Protein AF-A0A9E6DSI4-F1 (afdb_monomer_lite)

Foldseek 3Di:
DLVVLLVVLQVLLVVLVPDPLLLVLLQVLLQVPDPPPDDGFDVVLLVQLSVQLSVCSNPDDSVCSVPQDSNNSSNSSSVSSNVSRVVVVVVVVPPPPDDPPPPDD

Structure (mmCIF, N/CA/C/O backbone):
data_AF-A0A9E6DSI4-F1
#
_entry.id   AF-A0A9E6DSI4-F1
#
loop_
_atom_site.group_PDB
_atom_site.id
_atom_site.type_symbol
_atom_site.label_atom_id
_atom_site.label_alt_id
_atom_site.label_comp_id
_atom_site.label_asym_id
_atom_site.label_entity_id
_atom_site.label_seq_id
_atom_site.pdbx_PDB_ins_code
_atom_site.Cartn_x
_atom_site.Cartn_y
_atom_site.Cartn_z
_atom_site.occupancy
_atom_site.B_iso_or_equiv
_atom_site.auth_seq_id
_atom_site.auth_comp_id
_atom_site.auth_asym_id
_atom_site.auth_atom_id
_atom_site.pdbx_PDB_model_num
ATOM 1 N N . MET A 1 1 ? -13.723 15.453 16.976 1.00 57.12 1 MET A N 1
ATOM 2 C CA . MET A 1 1 ? -14.469 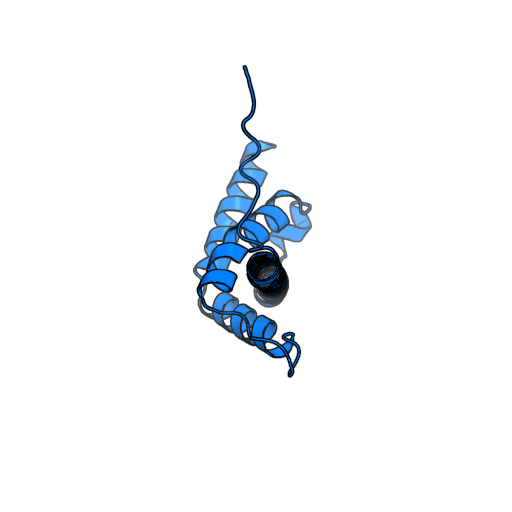14.404 16.246 1.00 57.12 1 MET A CA 1
ATOM 3 C C . MET A 1 1 ? -14.059 14.222 14.783 1.00 57.12 1 MET A C 1
ATOM 5 O O . MET A 1 1 ? -13.845 13.081 14.398 1.00 57.12 1 MET A O 1
ATOM 9 N N . VAL A 1 2 ? -13.937 15.264 13.941 1.00 58.66 2 VAL A N 1
ATOM 10 C CA . VAL A 1 2 ? -13.385 15.089 12.568 1.00 58.66 2 VAL A CA 1
ATOM 11 C C . VAL A 1 2 ? -11.876 14.795 12.602 1.00 58.66 2 VAL A C 1
ATOM 13 O O . VAL A 1 2 ? -11.398 13.979 11.812 1.00 58.66 2 VAL A O 1
ATOM 16 N N . ASP A 1 3 ? -11.153 15.386 13.557 1.00 69.69 3 ASP A N 1
ATOM 17 C CA . ASP A 1 3 ? -9.710 15.177 13.723 1.00 69.69 3 ASP A CA 1
ATOM 18 C C . ASP A 1 3 ? -9.357 13.765 14.215 1.00 69.69 3 ASP A C 1
ATOM 20 O O . ASP A 1 3 ? -8.482 13.127 13.632 1.00 69.69 3 ASP A O 1
ATOM 24 N N . ASP A 1 4 ? -10.122 13.207 15.159 1.00 80.50 4 ASP A N 1
ATOM 25 C CA . ASP A 1 4 ? -9.862 11.874 15.733 1.00 80.50 4 ASP A CA 1
ATOM 26 C C . ASP A 1 4 ? -9.892 10.764 14.664 1.00 80.50 4 ASP A C 1
ATOM 28 O O . ASP A 1 4 ? -9.035 9.878 14.616 1.00 80.50 4 ASP A O 1
ATOM 32 N N . ASN A 1 5 ? -10.840 10.848 13.725 1.00 92.00 5 ASN A N 1
ATOM 33 C CA . ASN A 1 5 ? -10.948 9.893 12.620 1.00 92.00 5 ASN A CA 1
ATOM 34 C C . ASN A 1 5 ? -9.775 10.011 11.640 1.00 92.00 5 ASN A C 1
ATOM 36 O O . ASN A 1 5 ? -9.339 9.014 11.058 1.00 92.00 5 ASN A O 1
ATOM 40 N N . ARG A 1 6 ? -9.276 11.231 11.415 1.00 94.00 6 ARG A N 1
ATOM 41 C CA . ARG A 1 6 ? -8.144 11.480 10.520 1.00 94.00 6 ARG A CA 1
ATOM 42 C C . ARG A 1 6 ? -6.850 10.949 11.127 1.00 94.00 6 ARG A C 1
ATOM 44 O O . ARG A 1 6 ? -6.086 10.296 10.418 1.00 94.00 6 ARG A O 1
ATOM 51 N N . GLU A 1 7 ? -6.619 11.199 12.410 1.00 95.31 7 GLU A N 1
ATOM 52 C CA . GLU A 1 7 ? -5.453 10.691 13.135 1.00 95.31 7 GLU A CA 1
ATOM 53 C C . GLU A 1 7 ? -5.451 9.164 13.196 1.00 95.31 7 GLU A C 1
ATOM 55 O O . GLU A 1 7 ? -4.440 8.542 12.860 1.00 95.31 7 GLU A O 1
ATOM 60 N N . TRP A 1 8 ? -6.605 8.551 13.484 1.00 96.31 8 TRP A N 1
ATOM 61 C CA . TRP A 1 8 ? -6.756 7.097 13.440 1.00 96.31 8 TRP A CA 1
ATOM 62 C C . TRP A 1 8 ? -6.374 6.526 12.068 1.00 96.31 8 TRP A C 1
ATOM 64 O O . TRP A 1 8 ? -5.603 5.572 11.984 1.00 96.31 8 TRP A O 1
ATOM 74 N N . LYS A 1 9 ? -6.840 7.140 10.971 1.00 96.62 9 LYS A N 1
ATOM 75 C CA . LYS A 1 9 ? -6.508 6.706 9.599 1.00 96.62 9 LYS A CA 1
ATOM 76 C C . LYS A 1 9 ? -5.022 6.848 9.279 1.00 96.62 9 LYS A C 1
ATOM 78 O O . LYS A 1 9 ? -4.466 6.008 8.573 1.00 96.62 9 LYS A O 1
ATOM 83 N N . ILE A 1 10 ? -4.367 7.890 9.792 1.00 96.44 10 ILE A N 1
ATOM 84 C CA . ILE A 1 10 ? -2.916 8.062 9.649 1.00 96.44 10 ILE A CA 1
ATOM 85 C C . ILE A 1 10 ? -2.192 6.928 10.380 1.00 96.44 10 ILE A C 1
ATOM 87 O O . ILE A 1 10 ? -1.359 6.258 9.767 1.00 96.44 10 ILE A O 1
ATOM 91 N N . ALA A 1 11 ? -2.552 6.661 11.637 1.00 96.88 11 ALA A N 1
ATOM 92 C CA . ALA A 1 11 ? -1.982 5.562 12.412 1.00 96.88 11 ALA A CA 1
ATOM 93 C C . ALA A 1 11 ? -2.225 4.207 11.729 1.00 96.88 11 ALA A C 1
ATOM 95 O O . ALA A 1 11 ? -1.301 3.406 11.591 1.00 96.88 11 ALA A O 1
ATOM 96 N N . ARG A 1 12 ? -3.433 3.978 11.205 1.00 96.88 12 ARG A N 1
ATOM 97 C CA . ARG A 1 12 ? -3.783 2.759 10.471 1.00 96.88 12 ARG A CA 1
ATOM 98 C C . ARG A 1 12 ? -2.957 2.585 9.197 1.00 96.88 12 ARG A C 1
ATOM 100 O O . ARG A 1 12 ? -2.496 1.483 8.922 1.00 96.88 12 ARG A O 1
ATOM 107 N N . SER A 1 13 ? -2.706 3.662 8.450 1.00 96.94 13 SER A N 1
ATOM 108 C CA . SER A 1 13 ? -1.819 3.608 7.279 1.00 96.94 13 SER A CA 1
ATOM 109 C C . SER A 1 13 ? -0.388 3.222 7.655 1.00 96.94 13 SER A C 1
ATOM 111 O O . SER A 1 13 ? 0.225 2.414 6.965 1.00 96.94 13 SER A O 1
ATOM 113 N N . ALA A 1 14 ? 0.124 3.731 8.781 1.00 96.94 14 ALA A N 1
ATOM 114 C CA . ALA A 1 14 ? 1.445 3.364 9.277 1.00 96.94 14 ALA A CA 1
ATOM 115 C C . ALA A 1 14 ? 1.499 1.894 9.723 1.00 96.94 14 ALA A C 1
ATOM 117 O O . ALA A 1 14 ? 2.501 1.230 9.478 1.00 96.94 14 ALA A O 1
ATOM 118 N N . GLN A 1 15 ? 0.421 1.365 10.314 1.00 97.38 15 GLN A N 1
ATOM 119 C CA . GLN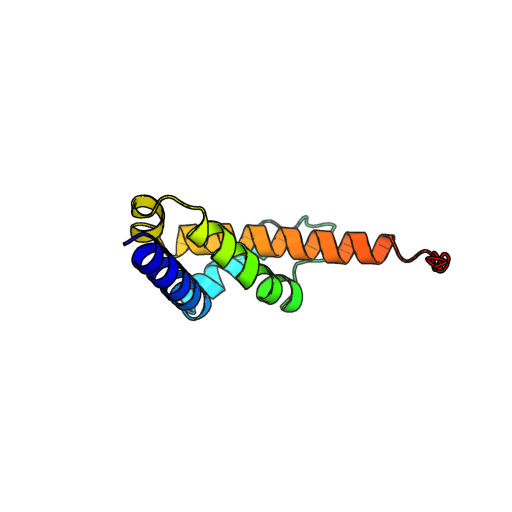 A 1 15 ? 0.326 -0.059 10.657 1.00 97.38 15 GLN A CA 1
ATOM 120 C C . GLN A 1 15 ? 0.459 -0.947 9.417 1.00 97.38 15 GLN A C 1
ATOM 122 O O . GLN A 1 15 ? 1.258 -1.872 9.438 1.00 97.38 15 GLN A O 1
ATOM 127 N N . PHE A 1 16 ? -0.256 -0.642 8.329 1.00 97.81 16 PHE A N 1
ATOM 128 C CA . PHE A 1 16 ? -0.133 -1.404 7.080 1.00 97.81 16 PHE A CA 1
ATOM 129 C C . PHE A 1 16 ? 1.269 -1.329 6.472 1.00 97.81 16 PHE A C 1
ATOM 131 O O . PHE A 1 16 ? 1.776 -2.325 5.977 1.00 97.81 16 PHE A O 1
ATOM 138 N N . VAL A 1 17 ? 1.914 -0.161 6.529 1.00 96.44 17 VAL A N 1
ATOM 139 C CA . VAL A 1 17 ? 3.271 0.019 5.988 1.00 96.44 17 VAL A CA 1
ATOM 140 C C . VAL A 1 17 ? 4.333 -0.740 6.791 1.00 96.44 17 VAL A C 1
ATOM 142 O O . VAL A 1 17 ? 5.352 -1.131 6.222 1.00 96.44 17 VAL A O 1
ATOM 145 N N . ASN A 1 18 ? 4.109 -0.925 8.093 1.00 96.50 18 ASN A N 1
ATOM 146 C CA . ASN A 1 18 ? 5.032 -1.612 8.999 1.00 96.50 18 ASN A CA 1
ATOM 147 C C . ASN A 1 18 ? 4.700 -3.102 9.192 1.00 96.50 18 ASN A C 1
ATOM 149 O O . ASN A 1 18 ? 5.445 -3.804 9.870 1.00 96.50 18 ASN A O 1
ATOM 153 N N . ASP A 1 19 ? 3.588 -3.582 8.638 1.00 97.44 19 ASP A N 1
ATOM 154 C CA . ASP A 1 19 ? 3.220 -4.993 8.652 1.00 97.44 19 ASP A CA 1
ATOM 155 C C . ASP A 1 19 ? 3.885 -5.718 7.477 1.00 97.44 19 ASP A C 1
ATOM 157 O O . ASP A 1 19 ? 3.543 -5.474 6.318 1.00 97.44 19 ASP A O 1
ATOM 161 N N . ASN A 1 20 ? 4.808 -6.638 7.779 1.00 96.75 20 ASN A N 1
ATOM 162 C CA . ASN A 1 20 ? 5.549 -7.392 6.763 1.00 96.75 20 ASN A CA 1
ATOM 163 C C . ASN A 1 20 ? 4.607 -8.132 5.811 1.00 96.75 20 ASN A C 1
ATOM 165 O O . ASN A 1 20 ? 4.814 -8.096 4.608 1.00 96.75 20 ASN A O 1
ATOM 169 N N . LYS A 1 21 ? 3.511 -8.710 6.321 1.00 97.00 21 LYS A N 1
ATOM 170 C CA . LYS A 1 21 ? 2.553 -9.428 5.474 1.00 97.00 21 LYS A CA 1
ATOM 171 C C . LYS A 1 21 ? 1.899 -8.506 4.446 1.00 97.00 21 LYS A C 1
ATOM 173 O O . LYS A 1 21 ? 1.768 -8.873 3.283 1.00 97.00 21 LYS A O 1
ATOM 178 N N . THR A 1 22 ? 1.460 -7.321 4.866 1.00 97.94 22 THR A N 1
ATOM 179 C CA . THR A 1 22 ? 0.888 -6.327 3.949 1.00 97.94 22 THR A CA 1
ATOM 180 C C . THR A 1 22 ? 1.931 -5.837 2.941 1.00 97.94 22 THR A C 1
ATOM 182 O O . THR A 1 22 ? 1.597 -5.656 1.771 1.00 97.94 22 THR A O 1
ATOM 185 N N . ALA A 1 23 ? 3.180 -5.641 3.371 1.00 97.88 23 ALA A N 1
ATOM 186 C CA . ALA A 1 23 ? 4.268 -5.217 2.495 1.00 97.88 23 ALA A CA 1
ATOM 187 C C . ALA A 1 23 ? 4.622 -6.283 1.442 1.00 97.88 23 ALA A C 1
ATOM 189 O O . ALA A 1 23 ? 4.714 -5.943 0.265 1.00 97.88 23 ALA A O 1
ATOM 190 N N . ASP A 1 24 ? 4.741 -7.550 1.840 1.00 98.12 24 ASP A N 1
ATOM 191 C CA . ASP A 1 24 ? 5.042 -8.671 0.942 1.00 98.12 24 ASP A CA 1
ATOM 192 C C . ASP A 1 24 ? 3.942 -8.820 -0.118 1.00 98.12 24 ASP A C 1
ATOM 194 O O . ASP A 1 24 ? 4.224 -8.797 -1.315 1.00 98.12 24 ASP A O 1
ATOM 198 N N . LEU A 1 25 ? 2.670 -8.820 0.304 1.00 98.31 25 LEU A N 1
ATOM 199 C CA . LEU A 1 25 ? 1.520 -8.866 -0.608 1.00 98.31 25 LEU A CA 1
ATOM 200 C C . LEU A 1 25 ? 1.497 -7.684 -1.587 1.00 98.31 25 LEU A C 1
ATOM 202 O O . LEU A 1 25 ? 1.112 -7.836 -2.744 1.00 98.31 25 LEU A O 1
ATOM 206 N N . ALA A 1 26 ? 1.862 -6.487 -1.122 1.00 98.25 26 ALA A N 1
ATOM 207 C CA . ALA A 1 26 ? 1.895 -5.301 -1.969 1.00 98.25 26 ALA A CA 1
ATOM 208 C C . ALA A 1 26 ? 3.035 -5.373 -2.989 1.00 98.25 26 ALA A C 1
ATOM 210 O O . ALA A 1 26 ? 2.864 -4.946 -4.130 1.00 98.25 26 ALA A O 1
ATOM 211 N N . TRP A 1 27 ? 4.189 -5.896 -2.575 1.00 98.06 27 TRP A N 1
ATOM 212 C CA . TRP A 1 27 ? 5.357 -6.065 -3.427 1.00 98.06 27 TRP A CA 1
ATOM 213 C C . TRP A 1 27 ? 5.102 -7.098 -4.526 1.00 98.06 27 TRP A C 1
ATOM 215 O O . TRP A 1 27 ? 5.322 -6.789 -5.698 1.00 98.06 27 TRP A O 1
ATOM 225 N N . GLU A 1 28 ? 4.573 -8.269 -4.162 1.00 97.31 28 GLU A N 1
ATOM 226 C CA . GLU A 1 28 ? 4.169 -9.324 -5.099 1.00 97.31 28 GLU A CA 1
ATOM 227 C C . GLU A 1 28 ? 3.135 -8.794 -6.095 1.00 97.31 28 GLU A C 1
ATOM 229 O O . GLU A 1 28 ? 3.373 -8.800 -7.301 1.00 97.31 28 GLU A O 1
ATOM 234 N N . ALA A 1 29 ? 2.047 -8.191 -5.603 1.00 97.56 29 ALA A N 1
ATOM 235 C CA . ALA A 1 29 ? 1.012 -7.641 -6.470 1.00 97.56 29 ALA A CA 1
ATOM 236 C C . ALA A 1 29 ? 1.535 -6.530 -7.397 1.00 97.56 29 ALA A C 1
ATOM 238 O O . ALA A 1 29 ? 1.035 -6.377 -8.509 1.00 97.56 29 ALA A O 1
ATOM 239 N N . ALA A 1 30 ? 2.511 -5.723 -6.974 1.00 97.00 30 ALA A N 1
ATOM 240 C CA . ALA A 1 30 ? 3.100 -4.705 -7.842 1.00 97.00 30 ALA A CA 1
ATOM 241 C C . ALA A 1 30 ? 3.914 -5.326 -8.989 1.00 97.00 30 ALA A C 1
ATOM 243 O O . ALA A 1 30 ? 3.863 -4.813 -10.105 1.00 97.00 30 ALA A O 1
ATOM 244 N N . HIS A 1 31 ? 4.632 -6.421 -8.727 1.00 95.94 31 HIS A N 1
ATOM 245 C CA . HIS A 1 31 ? 5.418 -7.130 -9.739 1.00 95.94 31 HIS A CA 1
ATOM 246 C C . HIS A 1 31 ? 4.530 -7.929 -10.692 1.00 95.94 31 HIS A C 1
ATOM 248 O O . HIS A 1 31 ? 4.743 -7.867 -11.898 1.00 95.94 31 HIS A O 1
ATOM 254 N N . ASP A 1 32 ? 3.491 -8.586 -10.177 1.00 94.69 32 ASP A N 1
ATOM 255 C CA . ASP A 1 32 ? 2.539 -9.352 -10.990 1.00 94.69 32 ASP A CA 1
ATOM 256 C C . ASP A 1 32 ? 1.744 -8.466 -11.962 1.00 94.69 32 ASP A C 1
ATOM 258 O O . ASP A 1 32 ? 1.314 -8.919 -13.021 1.00 94.69 32 ASP A O 1
ATOM 262 N N . ASN A 1 33 ? 1.536 -7.192 -11.610 1.00 89.69 33 ASN A N 1
ATOM 263 C CA . ASN A 1 33 ? 0.834 -6.221 -12.453 1.00 89.69 33 ASN A CA 1
ATOM 264 C C . ASN A 1 33 ? 1.757 -5.452 -13.413 1.00 89.69 33 ASN A C 1
ATOM 266 O O . ASN A 1 33 ? 1.256 -4.666 -14.224 1.00 89.69 33 ASN A O 1
ATOM 270 N N . ALA A 1 34 ? 3.077 -5.621 -13.315 1.00 90.00 34 ALA A N 1
ATOM 271 C CA . ALA A 1 34 ? 4.013 -4.947 -14.202 1.00 90.00 34 ALA A CA 1
ATOM 272 C C . ALA A 1 34 ? 3.953 -5.575 -15.610 1.00 90.00 34 ALA A C 1
ATOM 274 O O . ALA A 1 34 ? 3.972 -6.803 -15.727 1.00 90.00 34 ALA A O 1
ATOM 275 N N . PRO A 1 35 ? 3.891 -4.775 -16.691 1.00 88.25 35 PRO A N 1
ATOM 276 C CA . PRO A 1 35 ? 3.976 -5.306 -18.048 1.00 88.25 35 PRO A CA 1
ATOM 277 C C . PRO A 1 35 ? 5.293 -6.061 -18.252 1.00 88.25 35 PRO A C 1
ATOM 279 O O . PRO A 1 35 ? 6.350 -5.587 -17.838 1.00 88.25 35 PRO A O 1
ATOM 282 N N . ALA A 1 36 ? 5.237 -7.227 -18.899 1.00 86.81 36 ALA A N 1
ATOM 283 C CA . ALA A 1 36 ? 6.403 -8.096 -19.080 1.00 86.81 36 ALA A CA 1
ATOM 284 C C . ALA A 1 36 ? 7.514 -7.470 -19.949 1.00 86.81 36 ALA A C 1
ATOM 286 O O . ALA A 1 36 ? 8.660 -7.911 -19.896 1.00 86.81 36 ALA A O 1
ATOM 287 N N . ASP A 1 37 ? 7.172 -6.470 -20.760 1.00 89.38 37 ASP A N 1
ATOM 288 C CA . ASP A 1 37 ? 8.054 -5.736 -21.665 1.00 89.38 37 ASP A CA 1
ATOM 289 C C . ASP A 1 37 ? 8.560 -4.399 -21.093 1.00 89.38 37 ASP A C 1
ATOM 291 O O . ASP A 1 37 ? 9.333 -3.702 -21.752 1.00 89.38 37 ASP A O 1
ATOM 295 N N . GLU A 1 38 ? 8.176 -4.045 -19.864 1.00 86.94 38 GLU A N 1
ATOM 296 C CA . G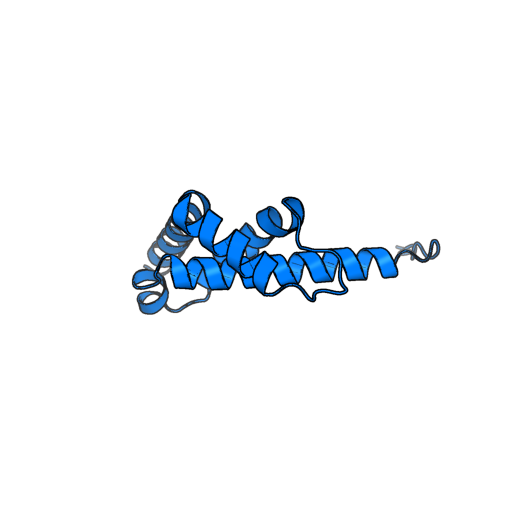LU A 1 38 ? 8.601 -2.813 -19.204 1.00 86.94 38 GLU A CA 1
ATOM 297 C C . GLU A 1 38 ? 9.527 -3.073 -18.009 1.00 86.94 38 GLU A C 1
ATOM 299 O O . GLU A 1 38 ? 9.544 -4.143 -17.403 1.00 86.94 38 GLU A O 1
ATOM 304 N N . GLU A 1 39 ? 10.299 -2.051 -17.627 1.00 91.31 39 GLU A N 1
ATOM 305 C CA . GLU A 1 39 ? 11.098 -2.114 -16.404 1.00 91.31 39 GLU A CA 1
ATOM 306 C C . GLU A 1 39 ? 10.176 -2.310 -15.181 1.00 91.31 39 GLU A C 1
ATOM 308 O O . GLU A 1 39 ? 9.213 -1.542 -15.028 1.00 91.31 39 GLU A O 1
ATOM 313 N N . PRO A 1 40 ? 10.456 -3.293 -14.301 1.00 94.06 40 PRO A N 1
ATOM 314 C CA . PRO A 1 40 ? 9.619 -3.582 -13.143 1.00 94.06 40 PRO A CA 1
ATOM 315 C C . PRO A 1 40 ? 9.697 -2.475 -12.076 1.00 94.06 40 PRO A C 1
ATOM 317 O O . PRO A 1 40 ? 10.599 -1.623 -12.097 1.00 94.06 40 PRO A O 1
ATOM 320 N N . PRO A 1 41 ? 8.756 -2.460 -11.114 1.00 96.25 41 PRO A N 1
ATOM 321 C CA . PRO A 1 41 ? 8.848 -1.576 -9.965 1.00 96.25 41 PRO A CA 1
ATOM 322 C C . PRO A 1 41 ? 10.104 -1.862 -9.139 1.00 96.25 41 PRO A C 1
ATOM 324 O O . PRO A 1 41 ? 10.505 -3.008 -8.963 1.00 96.25 41 PRO A O 1
ATOM 327 N N . ASN A 1 42 ? 10.707 -0.818 -8.579 1.00 96.62 42 ASN A N 1
ATOM 328 C CA . ASN A 1 42 ? 11.824 -0.956 -7.646 1.00 96.62 42 ASN A CA 1
ATOM 329 C C . ASN A 1 42 ? 11.440 -0.506 -6.225 1.00 96.62 42 ASN A C 1
ATOM 331 O O . ASN A 1 42 ? 10.343 -0.002 -5.971 1.00 96.62 42 ASN A O 1
ATOM 335 N N . LEU A 1 43 ? 12.366 -0.663 -5.271 1.00 97.19 43 LEU A N 1
ATOM 336 C CA . LEU A 1 43 ? 12.145 -0.255 -3.876 1.00 97.19 43 LEU A CA 1
ATOM 337 C C . LEU A 1 43 ? 11.833 1.242 -3.731 1.00 97.19 43 LEU A C 1
ATOM 339 O O . LEU A 1 43 ? 11.084 1.627 -2.835 1.00 97.19 43 LEU A O 1
ATOM 343 N N . GLY A 1 44 ? 12.371 2.090 -4.609 1.00 97.19 44 GLY A N 1
ATOM 344 C CA . GLY A 1 44 ? 12.065 3.520 -4.633 1.00 97.19 44 GLY A CA 1
ATOM 345 C C . GLY A 1 44 ? 10.594 3.784 -4.955 1.00 97.19 44 GLY A C 1
ATOM 346 O O . GLY A 1 44 ? 9.930 4.513 -4.216 1.00 97.19 44 GLY A O 1
ATOM 347 N N . ASP A 1 45 ? 10.066 3.132 -5.993 1.00 97.44 45 ASP A N 1
ATOM 348 C CA . ASP A 1 45 ? 8.649 3.208 -6.374 1.00 97.44 45 ASP A CA 1
ATOM 349 C C . ASP A 1 45 ? 7.748 2.702 -5.233 1.00 97.44 45 ASP A C 1
ATOM 351 O O . ASP A 1 45 ? 6.733 3.312 -4.879 1.00 97.44 45 ASP A O 1
ATOM 355 N N . PHE A 1 46 ? 8.164 1.607 -4.593 1.00 97.94 46 PHE A N 1
ATOM 356 C CA . PHE A 1 46 ? 7.453 1.000 -3.473 1.00 97.94 46 PHE A CA 1
ATOM 357 C C . PHE A 1 46 ? 7.420 1.894 -2.228 1.00 97.94 46 PHE A C 1
ATOM 359 O O . PHE A 1 46 ? 6.367 2.073 -1.609 1.00 97.94 46 PHE A O 1
ATOM 366 N N . HIS A 1 47 ? 8.539 2.532 -1.882 1.00 97.31 47 HIS A N 1
ATOM 367 C CA . HIS A 1 47 ? 8.597 3.488 -0.779 1.00 97.31 47 HIS A CA 1
ATOM 368 C C . HIS A 1 47 ? 7.809 4.769 -1.067 1.00 97.31 47 HIS A C 1
ATOM 370 O O . HIS A 1 47 ? 7.105 5.253 -0.176 1.00 97.31 47 HIS A O 1
ATOM 376 N N . ALA A 1 48 ? 7.869 5.294 -2.294 1.00 95.44 48 ALA A N 1
ATOM 377 C CA . ALA A 1 48 ? 7.100 6.471 -2.699 1.00 95.44 48 ALA A CA 1
ATOM 378 C C . ALA A 1 48 ? 5.583 6.242 -2.553 1.00 95.44 48 ALA A C 1
ATOM 380 O O . ALA A 1 48 ? 4.844 7.122 -2.099 1.00 95.44 48 ALA A O 1
ATOM 381 N N . ALA A 1 49 ? 5.120 5.025 -2.841 1.00 97.44 49 ALA A N 1
ATOM 382 C CA . ALA A 1 49 ? 3.715 4.640 -2.769 1.00 97.44 49 ALA A CA 1
ATOM 383 C C . ALA A 1 49 ? 3.113 4.612 -1.348 1.00 97.44 49 ALA A C 1
ATOM 385 O O . ALA A 1 49 ? 1.889 4.615 -1.199 1.00 97.44 49 ALA A O 1
ATOM 386 N N . ARG A 1 50 ? 3.928 4.689 -0.285 1.00 97.62 50 ARG A N 1
ATOM 387 C CA . ARG A 1 50 ? 3.433 4.826 1.101 1.00 97.62 50 ARG A CA 1
ATOM 388 C C . ARG A 1 50 ? 2.569 6.077 1.279 1.00 97.62 50 ARG A C 1
ATOM 390 O O . ARG A 1 50 ? 1.547 6.047 1.967 1.00 97.62 50 ARG A O 1
ATOM 397 N N . ALA A 1 51 ? 2.955 7.179 0.630 1.00 96.19 51 ALA A N 1
ATOM 398 C CA . ALA A 1 51 ? 2.175 8.414 0.647 1.00 96.19 51 ALA A CA 1
ATOM 399 C C . ALA A 1 51 ? 0.819 8.234 -0.051 1.00 96.19 51 ALA A C 1
ATOM 401 O O . ALA A 1 51 ? -0.193 8.725 0.449 1.00 96.19 51 ALA A O 1
ATOM 402 N N . TYR A 1 52 ? 0.790 7.476 -1.151 1.00 97.00 52 TYR A N 1
ATOM 403 C CA . TYR A 1 52 ? -0.439 7.151 -1.870 1.00 97.00 52 TYR A CA 1
ATOM 404 C C . TYR A 1 52 ? -1.413 6.362 -0.987 1.00 97.00 52 TYR A C 1
ATOM 406 O O . TYR A 1 52 ? -2.550 6.799 -0.806 1.00 97.00 52 TYR A O 1
ATOM 414 N N . LEU A 1 53 ? -0.953 5.277 -0.347 1.00 97.75 53 LEU A N 1
ATOM 415 C CA . LEU A 1 53 ? -1.772 4.487 0.580 1.00 97.75 53 LEU A CA 1
ATOM 416 C C . LEU A 1 53 ? -2.355 5.363 1.699 1.00 97.75 53 LEU A C 1
ATOM 418 O O . LEU A 1 53 ? -3.558 5.328 1.964 1.00 97.75 53 LEU A O 1
ATOM 422 N N . ARG A 1 54 ? -1.528 6.218 2.316 1.00 97.62 54 ARG A N 1
ATOM 423 C CA . ARG A 1 54 ? -1.988 7.175 3.333 1.00 97.62 54 ARG A CA 1
ATOM 424 C C . ARG A 1 54 ? -3.078 8.102 2.791 1.00 97.62 54 ARG A C 1
ATOM 426 O O . ARG A 1 54 ? -4.080 8.326 3.469 1.00 97.62 54 ARG A O 1
ATOM 433 N N . THR A 1 55 ? -2.911 8.648 1.587 1.00 97.44 55 THR A N 1
ATOM 434 C CA . THR A 1 55 ? -3.922 9.508 0.955 1.00 97.44 55 THR A CA 1
ATOM 435 C C . THR A 1 55 ? -5.227 8.757 0.689 1.00 97.44 55 THR A C 1
ATOM 437 O O . THR A 1 55 ? -6.292 9.320 0.955 1.00 97.44 55 THR A O 1
ATOM 440 N N . CYS A 1 56 ? -5.164 7.504 0.229 1.00 97.62 56 CYS A N 1
ATOM 441 C CA . CYS A 1 56 ? -6.340 6.651 0.055 1.00 97.62 56 CYS A CA 1
ATOM 442 C C . CYS A 1 56 ? -7.105 6.495 1.373 1.00 97.62 56 CYS A C 1
ATOM 444 O O . CYS A 1 56 ? -8.287 6.826 1.425 1.00 97.62 56 CYS A O 1
ATOM 446 N N . LEU A 1 57 ? -6.428 6.100 2.457 1.00 97.12 57 LEU A N 1
ATOM 447 C CA . LEU A 1 57 ? -7.066 5.908 3.766 1.00 97.12 57 LEU A CA 1
ATOM 448 C C . LEU A 1 57 ? -7.672 7.200 4.323 1.00 97.12 57 LEU A C 1
ATOM 450 O O . LEU A 1 57 ? -8.763 7.180 4.891 1.00 97.12 57 LEU A O 1
ATOM 454 N N . ILE A 1 58 ? -6.994 8.339 4.151 1.00 96.25 58 ILE A N 1
ATOM 455 C CA . ILE A 1 58 ? -7.505 9.637 4.611 1.00 96.25 58 ILE A CA 1
ATOM 456 C C . ILE A 1 58 ? -8.832 9.979 3.921 1.00 96.25 58 ILE A C 1
ATOM 458 O O . ILE A 1 58 ? -9.766 10.425 4.595 1.00 96.25 58 ILE A O 1
ATOM 462 N N . ARG A 1 59 ? -8.917 9.759 2.603 1.00 96.19 59 ARG A N 1
ATOM 463 C CA . ARG A 1 59 ? -10.084 10.108 1.775 1.00 96.19 59 ARG A CA 1
ATOM 464 C C . ARG A 1 59 ? -11.213 9.078 1.827 1.00 96.19 59 ARG A C 1
ATOM 466 O O . ARG A 1 59 ? -12.357 9.442 1.585 1.00 96.19 59 ARG A O 1
ATOM 473 N N . MET A 1 60 ? -10.904 7.830 2.156 1.00 95.69 60 MET A N 1
ATOM 474 C CA . MET A 1 60 ? -11.871 6.743 2.311 1.00 95.69 60 MET A CA 1
ATOM 475 C C . MET A 1 60 ? -12.860 7.030 3.458 1.00 95.69 60 MET A C 1
ATOM 477 O O . MET A 1 60 ? -12.445 7.582 4.480 1.00 95.69 60 MET A O 1
ATOM 481 N N . PRO A 1 61 ? -14.155 6.681 3.362 1.00 95.88 61 PRO A N 1
ATOM 482 C CA . PRO A 1 61 ? -15.080 6.717 4.496 1.00 95.88 61 PRO A CA 1
ATOM 483 C C . PRO A 1 61 ? -14.517 5.982 5.720 1.00 95.88 61 PRO A C 1
ATOM 485 O O . PRO A 1 61 ? -13.827 4.976 5.589 1.00 95.88 61 PRO A O 1
ATOM 488 N N . PHE A 1 62 ? -14.785 6.476 6.934 1.00 94.44 62 PHE A N 1
ATOM 489 C CA . PHE A 1 62 ? -14.175 5.898 8.140 1.00 94.44 62 PHE A CA 1
ATOM 490 C C . PHE A 1 62 ? -14.533 4.419 8.346 1.00 94.44 62 PHE A C 1
ATOM 492 O O . PHE A 1 62 ? -13.644 3.635 8.654 1.0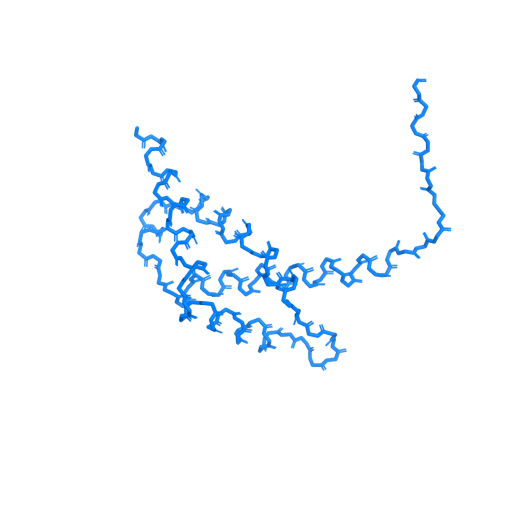0 94.44 62 PHE A O 1
ATOM 499 N N . ALA A 1 63 ? -15.795 4.034 8.126 1.00 94.62 63 ALA A N 1
ATOM 500 C CA . ALA A 1 63 ? -16.229 2.640 8.240 1.00 94.62 63 ALA A CA 1
ATOM 501 C C . ALA A 1 63 ? -15.452 1.715 7.285 1.00 94.62 63 ALA A C 1
ATOM 503 O O . ALA A 1 63 ? -14.956 0.675 7.700 1.00 94.62 63 ALA A O 1
ATOM 504 N N . GLU A 1 64 ? -15.252 2.148 6.040 1.00 96.25 64 GLU A N 1
ATOM 505 C CA . GLU A 1 64 ? -14.486 1.395 5.044 1.00 96.25 64 GLU A CA 1
ATOM 506 C C . GLU A 1 64 ? -12.996 1.314 5.416 1.00 96.25 64 GLU A C 1
ATOM 508 O O . GLU A 1 64 ? -12.399 0.243 5.358 1.00 96.25 64 GLU A O 1
ATOM 513 N N . ALA A 1 65 ? -12.401 2.411 5.899 1.00 95.62 65 ALA A N 1
ATOM 514 C CA . ALA A 1 65 ? -11.009 2.418 6.357 1.00 95.62 65 ALA A CA 1
ATOM 515 C C . ALA A 1 65 ? -10.785 1.538 7.597 1.00 95.62 65 ALA A C 1
ATOM 517 O O . ALA A 1 65 ? -9.698 0.983 7.776 1.00 95.62 65 ALA A O 1
ATOM 518 N N . ARG A 1 66 ? -11.803 1.421 8.458 1.00 95.62 66 ARG A N 1
ATOM 519 C CA . ARG A 1 66 ? -11.780 0.565 9.646 1.00 95.62 66 ARG A CA 1
ATOM 520 C C . ARG A 1 66 ? -11.758 -0.911 9.274 1.00 95.62 66 ARG A C 1
ATOM 522 O O . ARG A 1 66 ? -10.971 -1.666 9.842 1.00 95.62 66 ARG A O 1
ATOM 529 N N . ASP A 1 67 ? -12.584 -1.285 8.306 1.00 96.88 67 ASP A N 1
ATOM 530 C CA . ASP A 1 67 ? -12.791 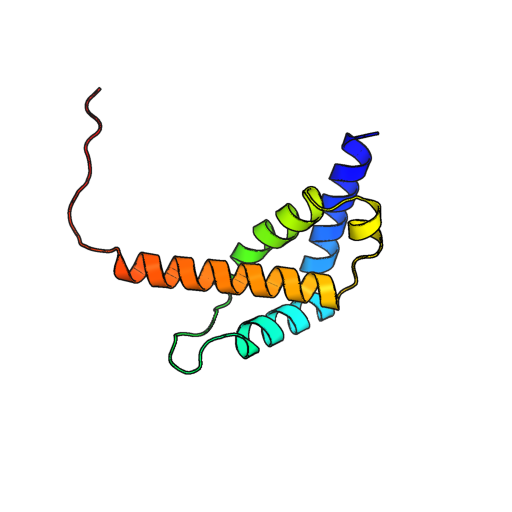-2.674 7.903 1.00 96.88 67 ASP A CA 1
ATOM 531 C C . ASP A 1 67 ? -11.823 -3.103 6.774 1.00 96.88 67 ASP A C 1
ATOM 533 O O . ASP A 1 67 ? -11.867 -4.236 6.291 1.00 96.88 67 ASP A O 1
ATOM 537 N N . LEU A 1 68 ? -10.901 -2.215 6.378 1.00 97.12 68 LEU A N 1
ATOM 538 C CA . LEU A 1 68 ? -9.886 -2.481 5.365 1.00 97.12 68 LEU A CA 1
ATOM 539 C C . LEU A 1 68 ? -8.959 -3.626 5.803 1.00 97.12 68 LEU A C 1
ATOM 541 O O . LEU A 1 68 ? -8.323 -3.582 6.863 1.00 97.12 68 LEU A O 1
ATOM 545 N N . THR A 1 69 ? -8.861 -4.649 4.958 1.00 97.25 69 THR A N 1
ATOM 546 C CA . THR A 1 69 ? -8.015 -5.823 5.196 1.00 97.25 69 THR A CA 1
ATOM 547 C C . THR A 1 69 ? -6.575 -5.583 4.726 1.00 97.25 69 THR A C 1
ATOM 549 O O . THR A 1 69 ? -6.348 -4.736 3.858 1.00 97.25 69 THR A O 1
ATOM 552 N N . PRO A 1 70 ? -5.594 -6.363 5.224 1.00 97.00 70 PRO A N 1
ATOM 553 C CA . PRO A 1 70 ? -4.221 -6.348 4.711 1.00 97.00 70 PRO A CA 1
ATOM 554 C C . PRO A 1 70 ? -4.130 -6.515 3.189 1.00 97.00 70 PRO A C 1
ATOM 556 O O . PRO A 1 70 ? -3.402 -5.783 2.534 1.00 97.00 70 PRO A O 1
ATOM 559 N N . VAL A 1 71 ? -4.925 -7.419 2.607 1.00 97.75 71 VAL A N 1
ATOM 560 C CA . VAL A 1 71 ? -4.941 -7.664 1.153 1.00 97.75 71 VAL A CA 1
ATOM 561 C C . VAL A 1 71 ? -5.456 -6.441 0.388 1.00 97.75 71 VAL A C 1
ATOM 563 O O . VAL A 1 71 ? -4.872 -6.043 -0.616 1.00 97.75 71 VAL A O 1
ATOM 566 N N . ALA A 1 72 ? -6.525 -5.802 0.872 1.00 97.81 72 ALA A N 1
ATOM 567 C CA . ALA A 1 72 ? -7.065 -4.603 0.235 1.00 97.81 72 ALA A CA 1
ATOM 568 C C . ALA A 1 72 ? -6.103 -3.407 0.356 1.00 97.81 72 ALA A C 1
ATOM 570 O O . ALA A 1 72 ? -5.912 -2.660 -0.605 1.00 97.81 72 ALA A O 1
ATOM 571 N N . ALA A 1 73 ? -5.454 -3.248 1.513 1.00 98.06 73 ALA A N 1
ATOM 572 C CA . ALA A 1 73 ? -4.411 -2.246 1.706 1.00 98.06 73 ALA A CA 1
ATOM 573 C C . ALA A 1 73 ? -3.199 -2.503 0.794 1.00 98.06 73 ALA A C 1
ATOM 575 O O . ALA A 1 73 ? -2.699 -1.566 0.170 1.00 98.06 73 ALA A O 1
ATOM 576 N N . ALA A 1 74 ? -2.780 -3.763 0.653 1.00 98.44 74 ALA A N 1
ATOM 577 C CA . ALA A 1 74 ? -1.707 -4.169 -0.246 1.00 98.44 74 ALA A CA 1
ATOM 578 C C . ALA A 1 74 ? -2.030 -3.850 -1.711 1.00 98.44 74 ALA A C 1
ATOM 580 O O . ALA A 1 74 ? -1.200 -3.273 -2.407 1.00 98.44 74 ALA A O 1
ATOM 581 N N . ALA A 1 75 ? -3.260 -4.114 -2.163 1.00 98.12 75 ALA A N 1
ATOM 582 C CA . ALA A 1 75 ? -3.695 -3.769 -3.516 1.00 98.12 75 ALA A CA 1
ATOM 583 C C . ALA A 1 75 ? -3.667 -2.250 -3.780 1.00 98.12 75 ALA A C 1
ATOM 585 O O . ALA A 1 75 ? -3.273 -1.808 -4.861 1.00 98.12 75 ALA A O 1
ATOM 586 N N . LEU A 1 76 ? -4.056 -1.426 -2.797 1.00 98.19 76 LEU A N 1
ATOM 587 C CA . LEU A 1 76 ? -3.940 0.034 -2.898 1.00 98.19 76 LEU A CA 1
ATOM 588 C C . LEU A 1 76 ? -2.477 0.484 -2.951 1.00 98.19 76 LEU A C 1
ATOM 590 O O . LEU A 1 76 ? -2.134 1.364 -3.740 1.00 98.19 76 LEU A O 1
ATOM 594 N N . TRP A 1 77 ? -1.611 -0.118 -2.138 1.00 98.38 77 TRP A N 1
ATOM 595 C CA . TRP A 1 77 ? -0.185 0.185 -2.148 1.00 98.38 77 TRP A CA 1
ATOM 596 C C . TRP A 1 77 ? 0.449 -0.201 -3.491 1.00 98.38 77 TRP A C 1
ATOM 598 O O . TRP A 1 77 ? 1.062 0.657 -4.122 1.00 98.38 77 TRP A O 1
ATOM 608 N N . ALA A 1 78 ? 0.193 -1.409 -3.996 1.00 98.31 78 ALA A N 1
ATOM 609 C CA . ALA A 1 78 ? 0.669 -1.880 -5.297 1.00 98.31 78 ALA A CA 1
ATOM 610 C C . ALA A 1 78 ? 0.266 -0.940 -6.449 1.00 98.31 78 ALA A C 1
ATOM 612 O O . ALA A 1 78 ? 1.086 -0.607 -7.302 1.00 98.31 78 ALA A O 1
ATOM 613 N N . ARG A 1 79 ? -0.968 -0.411 -6.437 1.00 97.44 79 ARG A N 1
ATOM 614 C CA . ARG A 1 79 ? -1.403 0.618 -7.403 1.00 97.44 79 ARG A CA 1
ATOM 615 C C . ARG A 1 79 ? -0.592 1.907 -7.299 1.00 97.44 79 ARG A C 1
ATOM 617 O O . ARG A 1 79 ? -0.247 2.500 -8.319 1.00 97.44 79 ARG A O 1
ATOM 624 N N . GLY A 1 80 ? -0.297 2.353 -6.080 1.00 97.44 80 GLY A N 1
ATOM 625 C CA . GLY A 1 80 ? 0.579 3.499 -5.852 1.00 97.44 80 GLY A CA 1
ATOM 626 C C . GLY A 1 80 ? 1.998 3.250 -6.368 1.00 97.44 80 GLY A C 1
ATOM 627 O O . GLY A 1 80 ? 2.605 4.154 -6.936 1.00 97.44 80 GLY A O 1
ATOM 628 N N . THR A 1 81 ? 2.502 2.025 -6.206 1.00 98.25 81 THR A N 1
ATOM 629 C CA . THR A 1 81 ? 3.822 1.593 -6.683 1.00 98.25 81 THR A CA 1
ATOM 630 C C . THR A 1 81 ? 3.886 1.614 -8.202 1.00 98.25 81 THR A C 1
ATOM 632 O O . THR A 1 81 ? 4.808 2.197 -8.763 1.00 98.25 81 THR A O 1
ATOM 635 N N . GLU A 1 82 ? 2.857 1.098 -8.869 1.00 95.81 82 GLU A N 1
ATOM 636 C CA . GLU A 1 82 ? 2.730 1.175 -10.324 1.00 95.81 82 GLU A CA 1
ATOM 637 C C . GLU A 1 82 ? 2.655 2.629 -10.817 1.00 95.81 82 GLU A C 1
ATOM 639 O O . GLU A 1 82 ? 3.307 3.006 -11.791 1.00 95.81 82 GLU A O 1
ATOM 644 N N . GLY A 1 83 ? 1.916 3.490 -10.112 1.00 94.62 83 GLY A N 1
ATOM 645 C CA . GLY A 1 83 ? 1.879 4.923 -10.410 1.00 94.62 83 GLY A CA 1
ATOM 646 C C . GLY A 1 83 ? 3.251 5.596 -10.286 1.00 94.62 83 GLY A C 1
ATOM 647 O O . GLY A 1 83 ? 3.634 6.376 -11.159 1.00 94.62 83 GLY A O 1
ATOM 648 N N . ALA A 1 84 ? 4.009 5.277 -9.233 1.00 95.75 84 ALA A N 1
ATOM 649 C CA . ALA A 1 84 ? 5.362 5.793 -9.026 1.00 95.75 84 ALA A CA 1
ATOM 650 C C . ALA A 1 84 ? 6.338 5.298 -10.106 1.00 95.75 84 ALA A C 1
ATOM 652 O O . ALA A 1 84 ? 7.087 6.104 -10.660 1.00 95.75 84 ALA A O 1
ATOM 653 N N . ARG A 1 85 ? 6.249 4.016 -10.483 1.00 95.19 85 ARG A N 1
ATOM 654 C CA . ARG A 1 85 ? 7.022 3.419 -11.579 1.00 95.19 85 ARG A CA 1
ATOM 655 C C . ARG A 1 85 ? 6.759 4.138 -12.899 1.00 95.19 85 ARG A C 1
ATOM 657 O O . ARG A 1 85 ? 7.692 4.628 -13.530 1.00 95.19 85 ARG A O 1
ATOM 664 N N . ARG A 1 86 ? 5.489 4.295 -13.288 1.00 93.56 86 ARG A N 1
ATOM 665 C CA . ARG A 1 86 ? 5.109 5.036 -14.506 1.00 93.56 86 ARG A CA 1
ATOM 666 C C . ARG A 1 86 ? 5.621 6.467 -14.484 1.00 93.56 86 ARG A C 1
ATOM 668 O O . ARG A 1 86 ? 6.120 6.958 -15.493 1.00 93.56 86 ARG A O 1
ATOM 675 N N . TYR A 1 87 ? 5.533 7.136 -13.335 1.00 92.88 87 TYR A N 1
ATOM 676 C CA . TYR A 1 87 ? 6.067 8.485 -13.185 1.00 92.88 87 TYR A CA 1
ATOM 677 C C . TYR A 1 87 ? 7.583 8.516 -13.419 1.00 92.88 87 TYR A C 1
ATOM 679 O O . TYR A 1 87 ? 8.058 9.333 -14.206 1.00 92.88 87 TYR A O 1
ATOM 687 N N . ARG A 1 88 ? 8.334 7.587 -12.819 1.00 93.38 88 ARG A N 1
ATOM 688 C CA . ARG A 1 88 ? 9.782 7.447 -13.015 1.00 93.38 88 ARG A CA 1
ATOM 689 C C . ARG A 1 88 ? 10.146 7.194 -14.480 1.00 93.38 88 ARG A C 1
ATOM 691 O O . ARG A 1 88 ? 11.024 7.878 -15.001 1.00 93.38 88 ARG A O 1
ATOM 698 N N . LEU A 1 89 ? 9.449 6.280 -15.152 1.00 90.38 89 LEU A N 1
ATOM 699 C CA . LEU A 1 89 ? 9.688 5.961 -16.564 1.00 90.38 89 LEU A CA 1
ATOM 700 C C . LEU A 1 89 ? 9.327 7.128 -17.494 1.00 90.38 89 LEU A C 1
ATOM 702 O O . LEU A 1 89 ? 10.100 7.473 -18.383 1.00 90.38 89 LEU A O 1
ATOM 706 N N . SER A 1 90 ? 8.208 7.812 -17.238 1.00 86.75 90 SER A N 1
ATOM 707 C CA . SER A 1 90 ? 7.803 8.994 -18.015 1.00 86.75 90 SER A CA 1
ATOM 708 C C . SER A 1 90 ? 8.749 10.190 -17.818 1.00 86.75 90 SER A C 1
ATOM 710 O O . SER A 1 90 ? 9.033 10.944 -18.756 1.00 86.75 90 SER A O 1
ATOM 712 N N . GLY A 1 91 ? 9.295 10.337 -16.607 1.00 67.38 91 GLY A N 1
ATOM 713 C CA . GLY A 1 91 ? 10.329 11.312 -16.275 1.00 67.38 91 GLY A CA 1
ATOM 714 C C . GLY A 1 91 ? 11.676 10.993 -16.929 1.00 67.38 91 GLY A C 1
ATOM 715 O O . GLY A 1 91 ? 12.377 11.919 -17.328 1.00 67.38 91 GLY A O 1
ATOM 716 N N . ALA A 1 92 ? 12.002 9.709 -17.120 1.00 56.25 92 ALA A N 1
ATOM 717 C CA . ALA A 1 92 ? 13.173 9.279 -17.886 1.00 56.25 92 ALA A CA 1
ATOM 718 C C . ALA A 1 92 ? 13.040 9.612 -19.383 1.00 56.25 92 ALA A C 1
ATOM 720 O O . ALA A 1 92 ? 14.019 10.008 -20.010 1.00 56.25 92 ALA A O 1
ATOM 721 N N . THR A 1 93 ? 11.826 9.554 -19.941 1.00 47.28 93 THR A N 1
ATOM 722 C CA . THR A 1 93 ? 11.555 9.973 -21.330 1.00 47.28 93 THR A CA 1
ATOM 723 C C . THR A 1 93 ? 11.441 11.489 -21.527 1.00 47.28 93 THR A C 1
ATOM 725 O O . THR A 1 93 ? 11.540 11.958 -22.655 1.00 47.28 93 THR A O 1
ATOM 728 N N . SER A 1 94 ? 11.259 12.273 -20.457 1.00 43.47 94 SER A N 1
ATOM 729 C CA . SER A 1 94 ? 11.091 13.739 -20.527 1.00 43.47 94 SER A CA 1
ATOM 730 C C . SER A 1 94 ? 12.388 14.526 -20.290 1.00 43.47 94 SER A C 1
ATOM 732 O O . SER A 1 94 ? 12.364 15.756 -20.223 1.00 43.47 94 SER A O 1
ATOM 734 N N . ALA A 1 95 ? 13.535 13.851 -20.177 1.00 43.38 95 ALA A N 1
ATOM 735 C CA . ALA A 1 95 ? 14.840 14.501 -20.152 1.00 43.38 95 ALA A CA 1
ATOM 736 C C . ALA A 1 95 ? 15.306 14.864 -21.576 1.00 43.38 95 ALA A C 1
ATOM 738 O O . ALA A 1 95 ? 16.361 14.422 -22.023 1.00 43.38 95 ALA A O 1
ATOM 739 N N . GLU A 1 96 ? 14.555 15.716 -22.282 1.00 40.03 96 GLU A N 1
ATOM 740 C CA . GLU A 1 96 ? 15.195 16.584 -23.272 1.00 40.03 96 GLU A CA 1
ATOM 741 C C . GLU A 1 96 ? 16.031 17.623 -22.501 1.00 40.03 96 GLU A C 1
ATOM 743 O O . GLU A 1 96 ? 15.488 18.383 -21.685 1.00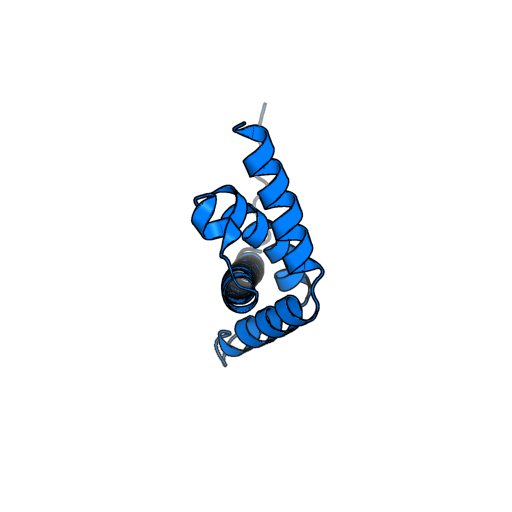 40.03 96 GLU A O 1
ATOM 748 N N . PRO A 1 97 ? 17.357 17.692 -22.708 1.00 44.91 97 PRO A N 1
ATOM 749 C CA . PRO A 1 97 ? 18.200 18.664 -22.036 1.00 44.91 97 PRO A CA 1
ATOM 750 C C . PRO A 1 97 ? 17.995 20.034 -22.688 1.00 44.91 97 PRO A C 1
ATOM 752 O O . PRO A 1 97 ? 18.768 20.450 -23.543 1.00 44.91 97 PRO A O 1
ATOM 755 N N . GLY A 1 98 ? 16.951 20.770 -22.301 1.00 49.81 98 GLY A N 1
ATOM 756 C CA . GLY A 1 98 ? 16.795 22.128 -22.817 1.00 49.81 98 GLY A CA 1
ATOM 757 C C . GLY A 1 98 ? 15.420 22.754 -22.678 1.00 49.81 98 GLY A C 1
ATOM 758 O O . GLY A 1 98 ? 14.692 22.846 -23.654 1.00 49.81 98 GLY A O 1
ATOM 759 N N . LYS A 1 99 ? 15.123 23.307 -21.497 1.00 41.50 99 LYS A N 1
ATOM 760 C CA . LYS A 1 99 ? 14.559 24.666 -21.331 1.00 41.50 99 LYS A CA 1
ATOM 761 C C . LYS A 1 99 ? 14.340 24.946 -19.845 1.00 41.50 99 LYS A C 1
ATOM 763 O O . LYS A 1 99 ? 13.272 24.722 -19.284 1.00 41.50 99 LYS A O 1
ATOM 768 N N . ARG A 1 100 ? 15.358 25.525 -19.198 1.00 42.53 100 ARG A N 1
ATOM 769 C CA . ARG A 1 100 ? 15.124 26.349 -18.005 1.00 42.53 100 ARG A CA 1
ATOM 770 C C . ARG A 1 100 ? 14.268 27.535 -18.441 1.00 42.53 100 ARG A C 1
ATOM 772 O O . ARG A 1 100 ? 14.791 28.502 -18.989 1.00 42.53 100 ARG A O 1
ATOM 779 N N . VAL A 1 101 ? 12.964 27.476 -18.192 1.00 49.53 101 VAL A N 1
ATOM 780 C CA . VAL A 1 101 ? 12.112 28.665 -18.253 1.00 49.53 101 VAL A CA 1
ATOM 781 C C . VAL A 1 101 ? 12.521 29.555 -17.081 1.00 49.53 101 VAL A C 1
ATOM 783 O O . VAL A 1 101 ? 12.118 29.339 -15.937 1.00 49.53 101 VAL A O 1
ATOM 786 N N . ARG A 1 102 ? 13.391 30.534 -17.354 1.00 47.12 102 ARG A N 1
ATOM 787 C CA . ARG A 1 102 ? 13.629 31.663 -16.451 1.00 47.12 102 ARG A CA 1
ATOM 788 C C . ARG A 1 102 ? 12.283 32.354 -16.243 1.00 47.12 102 ARG A C 1
ATOM 790 O O . ARG A 1 102 ? 11.767 32.979 -17.163 1.00 47.12 102 ARG A O 1
ATOM 797 N N . ARG A 1 103 ? 11.713 32.243 -15.043 1.00 46.91 103 ARG A N 1
ATOM 798 C CA . ARG A 1 103 ? 10.657 33.160 -14.610 1.00 46.91 103 ARG A CA 1
ATOM 799 C C . ARG A 1 103 ? 11.318 34.508 -14.345 1.00 46.91 103 ARG A C 1
ATOM 801 O O . ARG A 1 103 ? 12.023 34.662 -13.350 1.00 46.91 103 ARG A O 1
ATOM 808 N N . SER A 1 104 ? 11.158 35.434 -15.281 1.00 48.81 104 SER A N 1
ATOM 809 C CA . SER A 1 104 ? 11.466 36.846 -15.070 1.00 48.81 104 SER A CA 1
ATOM 810 C C . SER A 1 104 ? 10.515 37.387 -14.002 1.00 48.81 104 SER A C 1
ATOM 812 O O . SER A 1 104 ? 9.313 37.123 -14.069 1.00 48.81 104 SER A O 1
ATOM 814 N N . ARG A 1 105 ? 11.088 38.047 -12.993 1.00 49.97 105 ARG A N 1
ATOM 815 C CA . ARG A 1 105 ? 10.362 38.865 -12.016 1.00 49.97 105 ARG A CA 1
ATOM 816 C C . ARG A 1 105 ? 9.774 40.098 -12.682 1.00 49.97 105 ARG A C 1
ATOM 818 O O . ARG A 1 105 ? 10.422 40.582 -13.637 1.00 49.97 105 ARG A O 1
#

Radius of gyration: 16.91 Å; chains: 1; bounding box: 34×48×40 Å

Secondary structure (DSSP, 8-state):
-HHHHHHHHHHHHHHHHH-HHHHHHHHHHHHHTS-TTSPPP-HHHHHHHHHHHHHHHHHS-HHHHHH--HHHHHHHHHHHHHHHHHHHHHHHHT--S--------

Sequence (105 aa):
MVDDNREWKIARSAQFVNDNKTADLAWEAAHDNAPADEEPPNLGDFHAARAYLRTCLIRMPFAEARDLTPVAAAALWARGTEGARRYRLSGATSAEPGKRVRRSR

pLDDT: mean 87.87, std 17.69, range [40.03, 98.44]